Protein AF-A0A820F0Q0-F1 (afdb_monomer)

Solvent-accessible surface area (backbone atoms only — not comparable to full-atom values): 9126 Å² total; per-residue (Å²): 97,64,95,75,72,50,57,65,45,82,45,80,52,76,57,90,35,75,84,48,9,78,73,44,99,46,69,77,77,61,67,73,58,54,50,54,54,40,54,51,31,46,54,33,45,76,71,69,30,38,31,29,42,27,25,61,78,68,43,38,24,33,44,68,50,29,68,72,37,79,81,52,80,70,48,33,76,66,32,36,62,46,60,20,51,20,43,47,52,30,45,51,50,52,51,48,56,49,51,52,52,39,42,77,73,32,59,67,31,44,68,22,49,77,46,75,43,84,51,71,79,86,70,78,49,62,87,28,30,59,62,49,55,92,73,85,80,90,85,70,100,53,54,79,88,40,71,65,36,45,50,49,49,49,52,50,65,69,66,44

Mean predicted aligned error: 7.33 Å

Secondary structure (DSSP, 8-state):
-GGGT--EEEEEE--SBTTTBTS-SSS---HHHHHHHHHHHHHHHHTT-EEEEEE-SPPGGGHHHHTTSPPPTT--GGGHHHH-HHHHHHHHHHHHHHHHHHHHH-HHHHHHEEEEES-SS----TTSTTTT-SS--------TTSHHHHHHHHHHHH--

Nearest PDB structures (foldseek):
  3ab4-assembly3_K  TM=4.523E-01  e=8.807E-02  Corynebacterium glutamicum
  3ab4-assembly1_C  TM=4.583E-01  e=2.418E-01  Corynebacterium glutamicum
  3ab2-assembly2_E  TM=4.783E-01  e=2.576E-01  Corynebacterium glutamicum
  5yei-assembly2_E  TM=6.027E-01  e=7.533E-01  Pseudomonas aeruginosa PAO1
  5vsm-assembly2_B  TM=3.384E-01  e=3.762E-01  Mus musculus

Structure (mmCIF, N/CA/C/O backbone):
data_AF-A0A820F0Q0-F1
#
_entry.id   AF-A0A820F0Q0-F1
#
loop_
_atom_site.group_PDB
_atom_site.id
_atom_site.type_symbol
_atom_site.label_atom_id
_atom_site.label_alt_id
_atom_site.label_comp_id
_atom_site.label_asym_id
_atom_site.label_entity_id
_atom_site.label_seq_id
_atom_site.pdbx_PDB_ins_code
_atom_site.Cartn_x
_atom_site.Cartn_y
_atom_site.Cartn_z
_atom_site.occupancy
_atom_site.B_iso_or_equiv
_atom_site.auth_seq_id
_atom_site.auth_comp_id
_atom_site.auth_asym_id
_atom_site.auth_atom_id
_atom_site.pdbx_PDB_model_num
ATOM 1 N N . MET A 1 1 ? -24.999 -5.822 8.375 1.00 82.00 1 MET A N 1
ATOM 2 C CA . MET A 1 1 ? -23.946 -6.787 7.988 1.00 82.00 1 MET A CA 1
ATOM 3 C C . MET A 1 1 ? -24.161 -8.153 8.619 1.00 82.00 1 MET A C 1
ATOM 5 O O . MET A 1 1 ? -24.407 -9.082 7.868 1.00 82.00 1 MET A O 1
ATOM 9 N N . HIS A 1 2 ? -24.186 -8.275 9.951 1.00 87.62 2 HIS A N 1
ATOM 10 C CA . HIS A 1 2 ? -24.410 -9.570 10.618 1.00 87.62 2 HIS A CA 1
ATOM 11 C C . HIS A 1 2 ? -25.696 -10.300 10.217 1.00 87.62 2 HIS A C 1
ATOM 13 O O . HIS A 1 2 ? -25.655 -11.507 10.022 1.00 87.62 2 HIS A O 1
ATOM 19 N N . ASN A 1 3 ? -26.806 -9.582 10.010 1.00 91.94 3 ASN A N 1
ATOM 20 C CA . ASN A 1 3 ? -28.072 -10.191 9.565 1.00 91.94 3 ASN A CA 1
ATOM 21 C C . ASN A 1 3 ? -27.962 -10.928 8.216 1.00 91.94 3 ASN A C 1
ATOM 23 O O . ASN A 1 3 ? -28.828 -11.729 7.894 1.00 91.94 3 ASN A O 1
ATOM 27 N N . TYR A 1 4 ? -26.906 -10.657 7.445 1.00 91.19 4 TYR A N 1
ATOM 28 C CA . TYR A 1 4 ? -26.610 -11.302 6.166 1.00 91.19 4 TYR A CA 1
ATOM 29 C C . TYR A 1 4 ? -25.369 -12.213 6.237 1.00 91.19 4 TYR A C 1
ATOM 31 O O . TYR A 1 4 ? -24.859 -12.631 5.207 1.00 91.19 4 TYR A O 1
ATOM 39 N N . GLY A 1 5 ? -24.850 -12.498 7.437 1.00 92.81 5 GLY A N 1
ATOM 40 C CA . GLY A 1 5 ? -23.710 -13.398 7.647 1.00 92.81 5 GLY A CA 1
ATOM 41 C C . GLY A 1 5 ? -22.321 -12.799 7.390 1.00 92.81 5 GLY A C 1
ATOM 42 O O . GLY A 1 5 ? -21.328 -13.499 7.561 1.00 92.81 5 GLY A O 1
ATOM 43 N N . TYR A 1 6 ? -22.210 -11.518 7.022 1.00 92.75 6 TYR A N 1
ATOM 44 C CA . TYR A 1 6 ? -20.905 -10.880 6.809 1.00 92.75 6 TYR A CA 1
ATOM 45 C C . TYR A 1 6 ? -20.197 -10.565 8.129 1.00 92.75 6 TYR A C 1
ATOM 47 O O . TYR A 1 6 ? -20.800 -9.949 9.009 1.00 92.75 6 TYR A O 1
ATOM 55 N N . ASN A 1 7 ? -18.911 -10.906 8.228 1.00 93.00 7 ASN A N 1
ATOM 56 C CA . ASN A 1 7 ? -18.090 -10.787 9.442 1.00 93.00 7 ASN A CA 1
ATOM 57 C C . ASN A 1 7 ? -16.796 -9.963 9.265 1.00 93.00 7 ASN A C 1
ATOM 59 O O . ASN A 1 7 ? -16.086 -9.732 10.244 1.00 93.00 7 ASN A O 1
ATOM 63 N N . TYR A 1 8 ? -16.500 -9.482 8.053 1.00 95.56 8 TYR A N 1
ATOM 64 C CA . TYR A 1 8 ? -15.382 -8.573 7.806 1.00 95.56 8 TYR A CA 1
ATOM 65 C C . TYR A 1 8 ? -15.687 -7.552 6.702 1.00 95.56 8 TYR A C 1
ATOM 67 O O . TYR A 1 8 ? -16.622 -7.726 5.919 1.00 95.56 8 TYR A O 1
ATOM 75 N N . ILE A 1 9 ? -14.887 -6.485 6.644 1.00 96.94 9 ILE A N 1
ATOM 76 C CA . ILE A 1 9 ? -14.913 -5.454 5.597 1.00 96.94 9 ILE A CA 1
ATOM 77 C C . ILE A 1 9 ? -13.520 -5.327 4.978 1.00 96.94 9 ILE A C 1
ATOM 79 O O . ILE A 1 9 ? -12.531 -5.282 5.707 1.00 96.94 9 ILE A O 1
ATOM 83 N N . ARG A 1 10 ? -13.439 -5.208 3.648 1.00 96.81 10 ARG A N 1
ATOM 84 C CA . ARG A 1 10 ? -12.234 -4.754 2.936 1.00 96.81 10 ARG A CA 1
ATOM 85 C C . ARG A 1 10 ? -12.309 -3.234 2.762 1.00 96.81 10 ARG A C 1
ATOM 87 O O . ARG A 1 10 ? -13.162 -2.742 2.028 1.00 96.81 10 ARG A O 1
ATOM 94 N N . LEU A 1 11 ? -11.469 -2.500 3.487 1.00 96.81 11 LEU A N 1
ATOM 95 C CA . LEU A 1 11 ? -11.411 -1.039 3.486 1.00 96.81 11 LEU A CA 1
ATOM 96 C C . LEU A 1 11 ? -10.346 -0.556 2.500 1.00 96.81 11 LEU A C 1
ATOM 98 O O . LEU A 1 11 ? -9.161 -0.813 2.697 1.00 96.81 11 LEU A O 1
ATOM 102 N N . PHE A 1 12 ? -10.777 0.177 1.478 1.00 95.00 12 PHE A N 1
ATOM 103 C CA . PHE A 1 12 ? -9.899 0.777 0.480 1.00 95.00 12 PHE A CA 1
ATOM 104 C C . PHE A 1 12 ? -9.295 2.076 1.009 1.00 95.00 12 PHE A C 1
ATOM 106 O O . PHE A 1 12 ? -10.009 3.000 1.403 1.00 95.00 12 PHE A O 1
ATOM 113 N N . LEU A 1 13 ? -7.969 2.122 1.026 1.00 94.44 13 LEU A N 1
ATOM 114 C CA . LEU A 1 13 ? -7.164 3.261 1.426 1.00 94.44 13 LEU A CA 1
ATOM 115 C C . LEU A 1 13 ? -6.664 3.966 0.169 1.00 94.44 13 LEU A C 1
ATOM 117 O O . LEU A 1 13 ? -5.703 3.518 -0.457 1.00 94.44 13 LEU A O 1
ATOM 121 N N . ASP A 1 14 ? -7.292 5.087 -0.159 1.00 86.62 14 ASP A N 1
ATOM 122 C CA . ASP A 1 14 ? -6.870 5.944 -1.259 1.00 86.62 14 ASP A CA 1
ATOM 123 C C . ASP A 1 14 ? -6.495 7.332 -0.742 1.00 86.62 14 ASP A C 1
ATOM 125 O O . ASP A 1 14 ? -7.122 7.905 0.156 1.00 86.62 14 ASP A O 1
ATOM 129 N N . CYS A 1 15 ? -5.439 7.890 -1.326 1.00 83.94 15 CYS A N 1
ATOM 130 C CA . CYS A 1 15 ? -5.089 9.285 -1.106 1.00 83.94 15 CYS A CA 1
ATOM 131 C C . CYS A 1 15 ? -6.017 10.207 -1.927 1.00 83.94 15 CYS A C 1
ATOM 133 O O . CYS A 1 15 ? -6.603 9.767 -2.916 1.00 83.94 15 CYS A O 1
ATOM 135 N N . PRO A 1 16 ? -6.156 11.494 -1.552 1.00 77.94 16 PRO A N 1
ATOM 136 C CA . PRO A 1 16 ? -7.093 12.412 -2.203 1.00 77.94 16 PRO A CA 1
ATOM 137 C C . PRO A 1 16 ? -6.914 12.541 -3.720 1.00 77.94 16 PRO A C 1
ATOM 139 O O . PRO A 1 16 ? -7.899 12.718 -4.431 1.00 77.94 16 PRO A O 1
ATOM 142 N N . THR A 1 17 ? -5.673 12.480 -4.219 1.00 80.19 17 THR A N 1
ATOM 143 C CA . THR A 1 17 ? -5.394 12.464 -5.660 1.00 80.19 17 THR A CA 1
ATOM 144 C C . THR A 1 17 ? -4.150 11.635 -5.976 1.00 80.19 17 THR A C 1
ATOM 146 O O . THR A 1 17 ? -3.191 11.624 -5.201 1.00 80.19 17 THR A O 1
ATOM 149 N N . LEU A 1 18 ? -4.123 11.019 -7.162 1.00 74.56 18 LEU A N 1
ATOM 150 C CA . LEU A 1 18 ? -2.956 10.284 -7.664 1.00 74.56 18 LEU A CA 1
ATOM 151 C C . LEU A 1 18 ? -1.715 11.179 -7.813 1.00 74.56 18 LEU A C 1
ATOM 153 O O . LEU A 1 18 ? -0.605 10.736 -7.544 1.00 74.56 18 LEU A O 1
ATOM 157 N N . CYS A 1 19 ? -1.893 12.436 -8.231 1.00 75.44 19 CYS A N 1
ATOM 158 C CA . CYS A 1 19 ? -0.783 13.322 -8.593 1.00 75.44 19 CYS A CA 1
ATOM 159 C C . CYS A 1 19 ? -0.198 14.089 -7.403 1.00 75.44 19 CYS A C 1
ATOM 161 O O . CYS A 1 19 ? 0.992 14.381 -7.391 1.00 75.44 19 CYS A O 1
ATOM 163 N N . SER A 1 20 ? -1.021 14.443 -6.414 1.00 79.31 20 SER A N 1
ATOM 164 C CA . SER A 1 20 ? -0.573 15.194 -5.237 1.00 79.31 20 SER A CA 1
ATOM 165 C C . SER A 1 20 ? -0.390 14.320 -4.002 1.00 79.31 20 SER A C 1
ATOM 167 O O . SER A 1 20 ? 0.136 14.808 -3.003 1.00 79.31 20 SER A O 1
ATOM 169 N N . GLY A 1 21 ? -0.851 13.064 -4.019 1.00 87.50 21 GLY A N 1
ATOM 170 C CA . GLY A 1 21 ? -0.889 12.226 -2.825 1.00 87.50 21 GLY A CA 1
ATOM 171 C C . GLY A 1 21 ? -1.622 12.948 -1.693 1.00 87.50 21 GLY A C 1
ATOM 172 O O . GLY A 1 21 ? -2.714 13.486 -1.882 1.00 87.50 21 GLY A O 1
ATOM 173 N N . PHE A 1 22 ? -0.975 13.042 -0.532 1.00 93.25 22 PHE A N 1
ATOM 174 C CA . PHE A 1 22 ? -1.469 13.808 0.617 1.00 93.25 22 PHE A CA 1
ATOM 175 C C . PHE A 1 22 ? -1.108 15.306 0.621 1.00 93.25 22 PHE A C 1
ATOM 177 O O . PHE A 1 22 ? -1.332 15.978 1.629 1.00 93.25 22 PHE A O 1
ATOM 184 N N . SER A 1 23 ? -0.567 15.834 -0.482 1.00 90.62 23 SER A N 1
ATOM 185 C CA . SER A 1 23 ? -0.033 17.201 -0.592 1.00 90.62 23 SER A CA 1
ATOM 186 C C . SER A 1 23 ? 1.096 17.483 0.409 1.00 90.62 23 SER A C 1
ATOM 188 O O . SER A 1 23 ? 1.211 18.585 0.940 1.00 90.62 23 SER A O 1
ATOM 190 N N . LEU A 1 24 ? 1.919 16.467 0.675 1.00 92.31 24 LEU A N 1
ATOM 191 C CA . LEU A 1 24 ? 3.121 16.554 1.501 1.00 92.31 24 LEU A CA 1
ATOM 192 C C . LEU A 1 24 ? 4.361 16.554 0.601 1.00 92.31 24 LEU A C 1
ATOM 194 O O . LEU A 1 24 ? 4.368 15.900 -0.440 1.00 92.31 24 LEU A O 1
ATOM 198 N N . SER A 1 25 ? 5.412 17.267 1.004 1.00 92.25 25 SER A N 1
ATOM 199 C CA . SER A 1 25 ? 6.697 17.293 0.287 1.00 92.25 25 SER A CA 1
ATOM 200 C C . SER A 1 25 ? 7.586 16.078 0.578 1.00 92.25 25 SER A C 1
ATOM 202 O O . SER A 1 25 ? 8.601 15.890 -0.089 1.00 92.25 25 SER A O 1
ATOM 204 N N . SER A 1 26 ? 7.220 15.260 1.564 1.00 94.38 26 SER A N 1
ATOM 205 C CA . SER A 1 26 ? 7.948 14.068 1.994 1.00 94.38 26 SER A CA 1
ATOM 206 C C . SER A 1 26 ? 6.982 12.917 2.319 1.00 94.38 26 SER A C 1
ATOM 208 O O . SER A 1 26 ? 5.775 13.157 2.481 1.00 94.38 26 SER A O 1
ATOM 210 N N . PRO A 1 27 ? 7.488 11.674 2.452 1.00 96.56 27 PRO A N 1
ATOM 211 C CA . PRO A 1 27 ? 6.706 10.549 2.953 1.00 96.56 27 PRO A CA 1
ATOM 212 C C . PRO A 1 27 ? 6.012 10.884 4.278 1.00 96.56 27 PRO A C 1
ATOM 214 O O . PRO A 1 27 ? 6.528 11.662 5.085 1.00 96.56 27 PRO A O 1
ATOM 217 N N . GLY A 1 28 ? 4.815 10.332 4.459 1.00 95.38 28 GLY A N 1
ATOM 218 C CA . GLY A 1 28 ? 3.981 10.550 5.632 1.00 95.38 28 GLY A CA 1
ATOM 219 C C . GLY A 1 28 ? 2.491 10.625 5.304 1.00 95.38 28 GLY A C 1
ATOM 220 O O . GLY A 1 28 ? 2.073 10.735 4.145 1.00 95.38 28 GLY A O 1
ATOM 221 N N . ILE A 1 29 ? 1.680 10.593 6.363 1.00 95.94 29 ILE A N 1
ATOM 222 C CA . ILE A 1 29 ? 0.216 10.601 6.286 1.00 95.94 29 ILE A CA 1
ATOM 223 C C . ILE A 1 29 ? -0.326 11.695 7.211 1.00 95.94 29 ILE A C 1
ATOM 225 O O . ILE A 1 29 ? 0.029 11.717 8.392 1.00 95.94 29 ILE A O 1
ATOM 229 N N . PRO A 1 30 ? -1.201 12.596 6.727 1.00 95.69 30 PRO A N 1
ATOM 230 C CA . PRO A 1 30 ? -1.829 13.604 7.567 1.00 95.69 30 PRO A CA 1
ATOM 231 C C . PRO A 1 30 ? -2.684 12.962 8.659 1.00 95.69 30 PRO A C 1
ATOM 233 O O . PRO A 1 30 ? -3.587 12.183 8.362 1.00 95.69 30 PRO A O 1
ATOM 236 N N . MET A 1 31 ? -2.518 13.398 9.908 1.00 96.25 31 MET A N 1
ATOM 237 C CA . MET A 1 31 ? -3.288 12.882 11.049 1.00 96.25 31 MET A CA 1
ATOM 238 C C . MET A 1 31 ? -4.816 12.955 10.848 1.00 96.25 31 MET A C 1
ATOM 240 O O . MET A 1 31 ? -5.553 12.120 11.362 1.00 96.25 31 MET A O 1
ATOM 244 N N . ARG A 1 32 ? -5.324 13.923 10.068 1.00 95.88 32 ARG A N 1
ATOM 245 C CA . ARG A 1 32 ? -6.756 13.990 9.707 1.00 95.88 32 ARG A CA 1
ATOM 246 C C . ARG A 1 32 ? -7.238 12.749 8.945 1.00 95.88 32 ARG A C 1
ATOM 248 O O . ARG A 1 32 ? -8.353 12.300 9.170 1.00 95.88 32 ARG A O 1
ATOM 255 N N . TYR A 1 33 ? -6.399 12.194 8.072 1.00 96.06 33 TYR A N 1
ATOM 256 C CA . TYR A 1 33 ? -6.706 10.977 7.327 1.00 96.06 33 TYR A CA 1
ATOM 257 C C . TYR A 1 33 ? -6.686 9.773 8.270 1.00 96.06 33 TYR A C 1
ATOM 259 O O . TYR A 1 33 ? -7.662 9.030 8.330 1.00 96.06 33 TYR A O 1
ATOM 267 N N . THR A 1 34 ? -5.639 9.652 9.094 1.00 97.69 34 THR A N 1
ATOM 268 C CA . THR A 1 34 ? -5.527 8.605 10.121 1.00 97.69 34 THR A CA 1
ATOM 269 C C . THR A 1 34 ? -6.745 8.598 11.049 1.00 97.69 34 THR A C 1
ATOM 271 O O . THR A 1 34 ? -7.325 7.546 11.294 1.00 97.69 34 THR A O 1
ATOM 274 N N . LYS A 1 35 ? -7.203 9.769 11.512 1.00 98.00 35 LYS A N 1
ATOM 275 C CA . LYS A 1 35 ? -8.403 9.895 12.357 1.00 98.00 35 LYS A CA 1
ATOM 276 C C . LYS A 1 35 ? -9.673 9.383 11.676 1.00 98.00 35 LYS A C 1
ATOM 278 O O . LYS A 1 35 ? -10.476 8.741 12.344 1.00 98.00 35 LYS A O 1
ATOM 283 N N . ASN A 1 36 ? -9.839 9.609 10.373 1.00 97.75 36 ASN A N 1
ATOM 284 C CA . ASN A 1 36 ? -10.983 9.076 9.628 1.00 97.75 36 ASN A CA 1
ATOM 285 C C . ASN A 1 36 ? -10.936 7.544 9.539 1.00 97.75 36 ASN A C 1
ATOM 287 O O . ASN A 1 36 ? -11.956 6.884 9.731 1.00 97.75 36 ASN A O 1
ATOM 291 N N . VAL A 1 37 ? -9.750 6.971 9.304 1.00 98.00 37 VAL A N 1
ATOM 292 C CA . VAL A 1 37 ? -9.559 5.512 9.312 1.00 98.00 37 VAL A CA 1
ATOM 293 C C . VAL A 1 37 ? -9.842 4.941 10.706 1.00 98.00 37 VAL A C 1
ATOM 295 O O . VAL A 1 37 ? -10.558 3.952 10.832 1.00 98.00 37 VAL A O 1
ATOM 298 N N . ILE A 1 38 ? -9.353 5.589 11.766 1.00 98.62 38 ILE A N 1
ATOM 299 C CA . ILE A 1 38 ? -9.611 5.189 13.157 1.00 98.62 38 ILE A CA 1
ATOM 300 C C . ILE A 1 38 ? -11.105 5.236 13.487 1.00 98.62 38 ILE A C 1
ATOM 302 O O . ILE A 1 38 ? -11.604 4.284 14.081 1.00 98.62 38 ILE A O 1
ATOM 306 N N . ASP A 1 39 ? -11.826 6.295 13.105 1.00 98.56 39 ASP A N 1
ATOM 307 C CA . ASP A 1 39 ? -13.276 6.393 13.331 1.00 98.56 39 ASP A CA 1
ATOM 308 C C . ASP A 1 39 ? -14.008 5.197 12.706 1.00 98.56 39 ASP A C 1
ATOM 310 O O . ASP A 1 39 ? -14.819 4.541 13.363 1.00 98.56 39 ASP A O 1
ATOM 314 N N . PHE A 1 40 ? -13.648 4.838 11.470 1.00 98.25 40 PHE A N 1
ATOM 315 C CA . PHE A 1 40 ? -14.197 3.661 10.805 1.00 98.25 40 PHE A CA 1
ATOM 316 C C . PHE A 1 40 ? -13.870 2.360 11.553 1.00 98.25 40 PHE A C 1
ATOM 318 O O . PHE A 1 40 ? -14.766 1.554 11.814 1.00 98.25 40 PHE A O 1
ATOM 325 N N . LEU A 1 41 ? -12.605 2.158 11.932 1.00 98.56 41 LEU A N 1
ATOM 326 C CA . LEU A 1 41 ? -12.159 0.966 12.658 1.00 98.56 41 LEU A CA 1
ATOM 327 C C . LEU A 1 41 ? -12.876 0.826 14.007 1.00 98.56 41 LEU A C 1
ATOM 329 O O . LEU A 1 41 ? -13.313 -0.264 14.360 1.00 98.56 41 LEU A O 1
ATOM 333 N N . LEU A 1 42 ? -13.069 1.918 14.748 1.00 98.44 42 LEU A N 1
ATOM 334 C CA . LEU A 1 42 ? -13.787 1.900 16.025 1.00 98.44 42 LEU A CA 1
ATOM 335 C C . LEU A 1 42 ? -15.276 1.564 15.855 1.00 98.44 42 LEU A C 1
ATOM 337 O O . LEU A 1 42 ? -15.836 0.808 16.659 1.00 98.44 42 LEU A O 1
ATOM 341 N N . ARG A 1 43 ? -15.917 2.059 14.788 1.00 97.75 43 ARG A N 1
ATOM 342 C CA . ARG A 1 43 ? -17.283 1.647 14.430 1.00 97.75 43 ARG A CA 1
ATOM 343 C C . ARG A 1 43 ? -17.332 0.156 14.119 1.00 97.75 43 ARG A C 1
ATOM 345 O O . ARG A 1 43 ? -18.166 -0.540 14.690 1.00 97.75 43 ARG A O 1
ATOM 352 N N . ALA A 1 44 ? -16.426 -0.353 13.284 1.00 97.19 44 ALA A N 1
ATOM 353 C CA . ALA A 1 44 ? -16.348 -1.781 12.969 1.00 97.19 44 ALA A CA 1
ATOM 354 C C . ALA A 1 44 ? -16.153 -2.632 14.238 1.00 97.19 44 ALA A C 1
ATOM 356 O O . ALA A 1 44 ? -16.869 -3.613 14.441 1.00 97.19 44 ALA A O 1
ATOM 357 N N . SER A 1 45 ? -15.282 -2.182 15.145 1.00 96.81 45 SER A N 1
ATOM 358 C CA . SER A 1 45 ? -15.016 -2.815 16.439 1.00 96.81 45 SER A CA 1
ATOM 359 C C . SER A 1 45 ? -16.268 -2.928 17.316 1.00 96.81 45 SER A C 1
ATOM 361 O O . SER A 1 45 ? -16.551 -3.993 17.864 1.00 96.81 45 SER A O 1
ATOM 363 N N . THR A 1 46 ? -17.082 -1.867 17.379 1.00 96.62 46 THR A N 1
ATOM 364 C CA . THR A 1 46 ? -18.354 -1.846 18.131 1.00 96.62 46 THR A CA 1
ATOM 365 C C . THR A 1 46 ? -19.323 -2.916 17.628 1.00 96.62 46 THR A C 1
ATOM 367 O O . THR A 1 46 ? -20.036 -3.542 18.413 1.00 96.62 46 THR A O 1
ATOM 370 N N . TYR A 1 47 ? -19.309 -3.177 16.321 1.00 95.75 47 TYR A N 1
ATOM 371 C CA . TYR A 1 47 ? -20.100 -4.232 15.701 1.00 95.75 47 TYR A CA 1
ATOM 372 C C . TYR A 1 47 ? -19.371 -5.574 15.620 1.00 95.75 47 TYR A C 1
ATOM 374 O O . TYR A 1 47 ? -19.941 -6.492 15.057 1.00 95.75 47 TYR A O 1
ATOM 382 N N . ARG A 1 48 ? -18.166 -5.738 16.185 1.00 94.75 48 ARG A N 1
ATOM 383 C CA . ARG A 1 48 ? -17.352 -6.970 16.087 1.00 94.75 48 ARG A CA 1
ATOM 384 C C . ARG A 1 48 ? -17.076 -7.413 14.642 1.00 94.75 48 ARG A C 1
ATOM 386 O O . ARG A 1 48 ? -17.006 -8.605 14.359 1.00 94.75 48 ARG A O 1
ATOM 393 N N . ILE A 1 49 ? -16.922 -6.450 13.740 1.00 96.12 49 ILE A N 1
ATOM 394 C CA . ILE A 1 49 ? -16.567 -6.683 12.341 1.00 96.12 49 ILE A CA 1
ATOM 395 C C . ILE A 1 49 ? -15.060 -6.484 12.196 1.00 96.12 49 ILE A C 1
ATOM 397 O O . ILE A 1 49 ? -14.534 -5.433 12.565 1.00 96.12 49 ILE A O 1
ATOM 401 N N . ALA A 1 50 ? -14.370 -7.483 11.651 1.00 95.62 50 ALA A N 1
ATOM 402 C CA . ALA A 1 50 ? -12.944 -7.378 11.364 1.00 95.62 50 ALA A CA 1
ATOM 403 C C . ALA A 1 50 ? -12.704 -6.523 10.110 1.00 95.62 50 ALA A C 1
ATOM 405 O O . ALA A 1 50 ? -13.526 -6.503 9.192 1.00 95.62 50 ALA A O 1
ATOM 406 N N . VAL A 1 51 ? -11.575 -5.822 10.036 1.00 98.31 51 VAL A N 1
ATOM 407 C CA . VAL A 1 51 ? -11.241 -4.995 8.869 1.00 98.31 51 VAL A CA 1
ATOM 408 C C . VAL A 1 51 ? -9.956 -5.487 8.211 1.00 98.31 51 VAL A C 1
ATOM 410 O O . VAL A 1 51 ? -8.926 -5.645 8.860 1.00 98.31 51 VAL A O 1
ATOM 413 N N . MET A 1 52 ? -10.027 -5.738 6.908 1.00 98.31 52 MET A N 1
ATOM 414 C CA . MET A 1 52 ? -8.874 -5.916 6.034 1.00 98.31 52 MET A CA 1
ATOM 415 C C . MET A 1 52 ? -8.590 -4.573 5.375 1.00 98.31 52 MET A C 1
ATOM 417 O O . MET A 1 52 ? -9.487 -3.990 4.770 1.00 98.31 52 MET A O 1
ATOM 421 N N . LEU A 1 53 ? -7.365 -4.077 5.480 1.00 98.06 53 LEU A N 1
ATOM 422 C CA . LEU A 1 53 ? -6.954 -2.877 4.758 1.00 98.06 53 LEU A CA 1
ATOM 423 C C . LEU A 1 53 ? -6.501 -3.262 3.354 1.00 98.06 53 LEU A C 1
ATOM 425 O O . LEU A 1 53 ? -5.783 -4.242 3.203 1.00 98.06 53 LEU A O 1
ATOM 429 N N . THR A 1 54 ? -6.875 -2.486 2.343 1.00 96.25 54 THR A N 1
ATOM 430 C CA . THR A 1 54 ? -6.301 -2.587 0.999 1.00 96.25 54 THR A CA 1
ATOM 431 C C . THR A 1 54 ? -5.931 -1.211 0.475 1.00 96.25 54 THR A C 1
ATOM 433 O O . THR A 1 54 ? -6.487 -0.213 0.925 1.00 96.25 54 THR A O 1
ATOM 436 N N . ALA A 1 55 ? -4.982 -1.135 -0.450 1.00 92.31 55 ALA A N 1
ATOM 437 C CA . ALA A 1 55 ? -4.566 0.115 -1.069 1.00 92.31 55 ALA A CA 1
ATOM 438 C C . ALA A 1 55 ? -4.379 -0.066 -2.576 1.00 92.31 55 ALA A C 1
ATOM 440 O O . ALA A 1 55 ? -4.119 -1.168 -3.052 1.00 92.31 55 ALA A O 1
ATOM 441 N N . SER A 1 56 ? -4.474 1.031 -3.319 1.00 88.44 56 SER A N 1
ATOM 442 C CA . SER A 1 56 ? -4.180 1.054 -4.753 1.00 88.44 56 SER A CA 1
ATOM 443 C C . SER A 1 56 ? -2.744 1.551 -4.976 1.00 88.44 56 SER A C 1
ATOM 445 O O . SER A 1 56 ? -1.781 1.031 -4.411 1.00 88.44 56 SER A O 1
ATOM 447 N N . TRP A 1 57 ? -2.583 2.607 -5.764 1.00 89.00 57 TRP A N 1
ATOM 448 C CA . TRP A 1 57 ? -1.315 3.266 -6.044 1.00 89.00 57 TRP A CA 1
ATOM 449 C C . TRP A 1 57 ? -0.622 3.810 -4.793 1.00 89.00 57 TRP A C 1
ATOM 451 O O . TRP A 1 57 ? -1.249 4.096 -3.772 1.00 89.00 57 TRP A O 1
ATOM 461 N N . ASN A 1 58 ? 0.700 3.959 -4.866 1.00 91.75 58 ASN A N 1
ATOM 462 C CA . ASN A 1 58 ? 1.441 4.684 -3.840 1.00 91.75 58 ASN A CA 1
ATOM 463 C C . ASN A 1 58 ? 1.068 6.176 -3.886 1.00 91.75 58 ASN A C 1
ATOM 465 O O . ASN A 1 58 ? 1.008 6.744 -4.979 1.00 91.75 58 ASN A O 1
ATOM 469 N N . PRO A 1 59 ? 0.821 6.834 -2.737 1.00 94.12 59 PRO A N 1
ATOM 470 C CA . PRO A 1 59 ? 0.615 8.276 -2.725 1.00 94.12 59 PRO A CA 1
ATOM 471 C C . PRO A 1 59 ? 1.857 8.997 -3.264 1.00 94.12 59 PRO A C 1
ATOM 473 O O . PRO A 1 59 ? 2.982 8.640 -2.913 1.00 94.12 59 PRO A O 1
ATOM 476 N N . ALA A 1 60 ? 1.667 10.043 -4.074 1.00 93.81 60 ALA A N 1
ATOM 477 C CA . ALA A 1 60 ? 2.771 10.732 -4.755 1.00 93.81 60 ALA A CA 1
ATOM 478 C C . ALA A 1 60 ? 3.876 11.247 -3.812 1.00 93.81 60 ALA A C 1
ATOM 480 O O . ALA A 1 60 ? 5.041 11.301 -4.194 1.00 93.81 60 ALA A O 1
ATOM 481 N N . ASN A 1 61 ? 3.548 11.578 -2.558 1.00 95.19 61 ASN A N 1
ATOM 482 C CA . ASN A 1 61 ? 4.535 12.029 -1.576 1.00 95.19 61 ASN A CA 1
ATOM 483 C C . ASN A 1 61 ? 5.517 10.927 -1.114 1.00 95.19 61 ASN A C 1
ATOM 485 O O . ASN A 1 61 ? 6.504 11.239 -0.457 1.00 95.19 61 ASN A O 1
ATOM 489 N N . TYR A 1 62 ? 5.296 9.664 -1.497 1.00 96.12 62 TYR A N 1
ATOM 490 C CA . TYR A 1 62 ? 6.232 8.548 -1.302 1.00 96.12 62 TYR A CA 1
ATOM 491 C C . TYR A 1 62 ? 7.152 8.313 -2.515 1.00 96.12 62 TYR A C 1
ATOM 493 O O . TYR A 1 62 ? 8.019 7.441 -2.470 1.00 96.12 62 TYR A O 1
ATOM 501 N N . GLN A 1 63 ? 7.018 9.095 -3.595 1.00 95.00 63 GLN A N 1
ATOM 502 C CA . GLN A 1 63 ? 7.805 8.923 -4.822 1.00 95.00 63 GLN A CA 1
ATOM 503 C C . GLN A 1 63 ? 9.317 9.072 -4.592 1.00 95.00 63 GLN A C 1
ATOM 505 O O . GLN A 1 63 ? 10.105 8.463 -5.309 1.00 95.00 63 GLN A O 1
ATOM 510 N N . SER A 1 64 ? 9.745 9.839 -3.584 1.00 96.69 64 SER A N 1
ATOM 511 C CA . SER A 1 64 ? 11.166 9.952 -3.230 1.00 96.69 64 SER A CA 1
ATOM 512 C C . SER A 1 64 ? 11.780 8.616 -2.802 1.00 96.69 64 SER A C 1
ATOM 514 O O . SER A 1 64 ? 12.944 8.376 -3.109 1.00 96.69 64 SER A O 1
ATOM 516 N N . ILE A 1 65 ? 11.002 7.734 -2.161 1.00 98.06 65 ILE A N 1
ATOM 517 C CA . ILE A 1 65 ? 11.429 6.372 -1.816 1.00 98.06 65 ILE A CA 1
ATOM 518 C C . ILE A 1 65 ? 11.525 5.530 -3.079 1.00 98.06 65 ILE A C 1
ATOM 520 O O . ILE A 1 65 ? 12.509 4.834 -3.265 1.00 98.06 65 ILE A O 1
ATOM 524 N N . VAL A 1 66 ? 10.553 5.621 -3.990 1.00 96.88 66 VAL A N 1
ATOM 525 C CA . VAL A 1 66 ? 10.636 4.899 -5.270 1.00 96.88 66 VAL A CA 1
ATOM 526 C C . VAL A 1 66 ? 11.908 5.308 -6.018 1.00 96.88 66 VAL A C 1
ATOM 528 O O . VAL A 1 66 ? 12.698 4.458 -6.411 1.00 96.88 66 VAL A O 1
ATOM 531 N N . ASN A 1 67 ? 12.160 6.613 -6.119 1.00 96.69 67 ASN A N 1
ATOM 532 C CA . ASN A 1 67 ? 13.305 7.174 -6.833 1.00 96.69 67 ASN A CA 1
ATOM 533 C C . ASN A 1 67 ? 14.663 6.887 -6.167 1.00 96.69 67 ASN A C 1
ATOM 535 O O . ASN A 1 67 ? 15.691 7.108 -6.804 1.00 96.69 67 ASN A O 1
ATOM 539 N N . SER A 1 68 ? 14.700 6.430 -4.908 1.00 97.94 68 SER A N 1
ATOM 540 C CA . SER A 1 68 ? 15.956 6.055 -4.245 1.00 97.94 68 SER A CA 1
ATOM 541 C C . SER A 1 68 ? 16.446 4.656 -4.626 1.00 97.94 68 SER A C 1
ATOM 543 O O . SER A 1 68 ? 17.547 4.276 -4.232 1.00 97.94 68 SER A O 1
ATOM 545 N N . TYR A 1 69 ? 15.644 3.880 -5.360 1.00 97.19 69 TYR A N 1
ATOM 546 C CA . TYR A 1 69 ? 16.017 2.559 -5.859 1.00 97.19 69 TYR A CA 1
ATOM 547 C C . TYR A 1 69 ? 16.382 2.631 -7.349 1.00 97.19 69 TYR A C 1
ATOM 549 O O . TYR A 1 69 ? 15.846 3.471 -8.075 1.00 97.19 69 TYR A O 1
ATOM 557 N N . PRO A 1 70 ? 17.277 1.751 -7.834 1.00 95.31 70 PRO A N 1
ATOM 558 C CA . PRO A 1 70 ? 17.594 1.673 -9.253 1.00 95.31 70 PRO A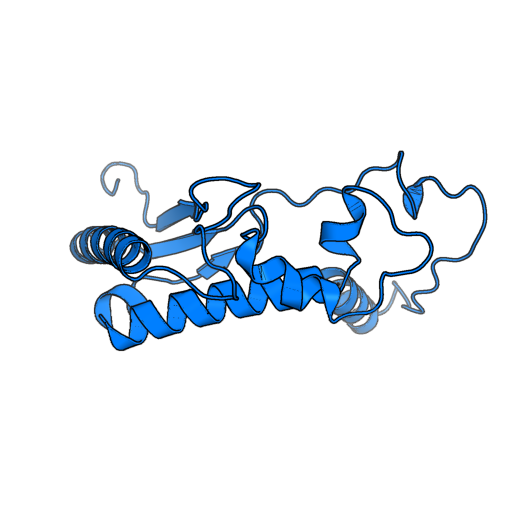 CA 1
ATOM 559 C C . PRO A 1 70 ? 16.355 1.354 -10.090 1.00 95.31 70 PRO A C 1
ATOM 561 O O . PRO A 1 70 ? 15.590 0.448 -9.759 1.00 95.31 70 PRO A O 1
ATOM 564 N N . ILE A 1 71 ? 16.206 2.052 -11.215 1.00 93.50 71 ILE A N 1
ATOM 565 C CA . ILE A 1 71 ? 15.177 1.733 -12.205 1.00 93.50 71 ILE A CA 1
ATOM 566 C C . ILE A 1 71 ? 15.527 0.366 -12.822 1.00 93.50 71 ILE A C 1
ATOM 568 O O . ILE A 1 71 ? 16.618 0.232 -13.386 1.00 93.50 71 ILE A O 1
ATOM 572 N N . PRO A 1 72 ? 14.647 -0.650 -12.736 1.00 87.56 72 PRO A N 1
ATOM 573 C CA . PRO A 1 72 ? 14.888 -1.949 -13.353 1.00 87.56 72 PRO A CA 1
ATOM 574 C C . PRO A 1 72 ? 15.062 -1.815 -14.870 1.00 87.56 72 PRO A C 1
ATOM 576 O O . PRO A 1 72 ? 14.264 -1.174 -15.557 1.00 87.56 72 PRO A O 1
ATOM 579 N N . ALA A 1 73 ? 16.112 -2.440 -15.402 1.00 87.81 73 ALA A N 1
ATOM 580 C CA . ALA A 1 73 ? 16.344 -2.481 -16.839 1.00 87.81 73 ALA A CA 1
ATOM 581 C C . ALA A 1 73 ? 15.245 -3.295 -17.536 1.00 87.81 73 ALA A C 1
ATOM 583 O O . ALA A 1 73 ? 14.835 -4.346 -17.046 1.00 87.81 73 ALA A O 1
ATOM 584 N N . ASN A 1 74 ? 14.815 -2.837 -18.712 1.00 86.31 74 ASN A N 1
ATOM 585 C CA . ASN A 1 74 ? 13.828 -3.519 -19.555 1.00 86.31 74 ASN A CA 1
ATOM 586 C C . ASN A 1 74 ? 12.477 -3.795 -18.866 1.00 86.31 74 ASN A C 1
ATOM 588 O O . ASN A 1 74 ? 11.807 -4.787 -19.151 1.00 86.31 74 ASN A O 1
ATOM 592 N N . VAL A 1 75 ? 12.06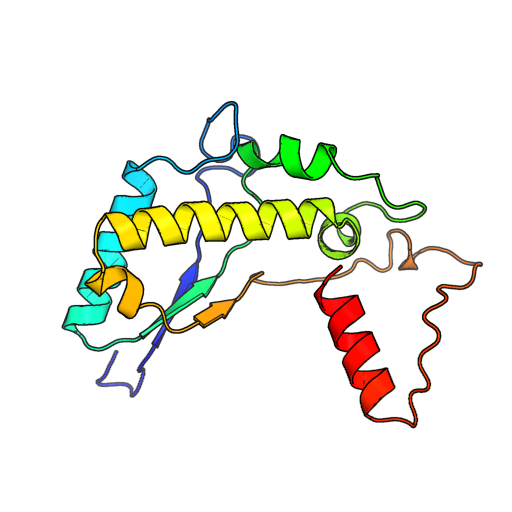5 -2.916 -17.958 1.00 88.25 75 VAL A N 1
ATOM 593 C CA . VAL A 1 75 ? 10.713 -2.876 -17.400 1.00 88.25 75 VAL A CA 1
ATOM 594 C C . VAL A 1 75 ? 10.156 -1.488 -17.688 1.00 88.25 75 VAL A C 1
ATOM 596 O O . VAL A 1 75 ? 10.871 -0.494 -17.589 1.00 88.25 75 VAL A O 1
ATOM 599 N N . THR A 1 76 ? 8.891 -1.403 -18.099 1.00 92.00 76 THR A N 1
ATOM 600 C CA . THR A 1 76 ? 8.266 -0.122 -18.467 1.00 92.00 76 THR A CA 1
ATOM 601 C C . THR A 1 76 ? 6.789 -0.072 -18.082 1.00 92.00 76 THR A C 1
ATOM 603 O O . THR A 1 76 ? 6.146 -1.103 -17.895 1.00 92.00 76 THR A O 1
ATOM 606 N N . GLY A 1 77 ? 6.242 1.142 -17.985 1.00 91.19 77 GLY A N 1
ATOM 607 C CA . GLY A 1 77 ? 4.808 1.379 -17.803 1.00 91.19 77 GLY A CA 1
ATOM 608 C C . GLY A 1 77 ? 4.222 0.746 -16.536 1.00 91.19 77 GLY A C 1
ATOM 609 O O . GLY A 1 77 ? 4.810 0.859 -15.466 1.00 91.19 77 GLY A O 1
ATOM 610 N N . ILE A 1 78 ? 3.059 0.098 -16.647 1.00 89.44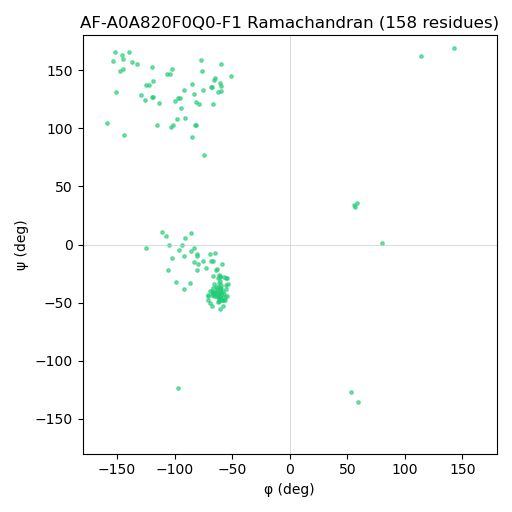 78 ILE A N 1
ATOM 611 C CA . ILE A 1 78 ? 2.335 -0.520 -15.523 1.00 89.44 78 ILE A CA 1
ATOM 612 C C . ILE A 1 78 ? 3.150 -1.637 -14.863 1.00 89.44 78 ILE A C 1
ATOM 614 O O . ILE A 1 78 ? 3.062 -1.835 -13.655 1.00 89.44 78 ILE A O 1
ATOM 618 N N . ASN A 1 79 ? 4.015 -2.309 -15.630 1.00 88.81 79 ASN A N 1
ATOM 619 C CA . ASN A 1 79 ? 4.871 -3.370 -15.108 1.00 88.81 79 ASN A CA 1
ATOM 620 C C . ASN A 1 79 ? 5.874 -2.828 -14.075 1.00 88.81 79 ASN A C 1
ATOM 622 O O . ASN A 1 79 ? 6.321 -3.575 -13.210 1.00 88.81 79 ASN A O 1
ATOM 626 N N . MET A 1 80 ? 6.179 -1.523 -14.096 1.00 91.12 80 MET A N 1
ATOM 627 C CA . MET A 1 80 ? 7.021 -0.885 -13.079 1.00 91.12 80 MET A CA 1
ATOM 628 C C . MET A 1 80 ? 6.422 -0.964 -11.677 1.00 91.12 80 MET A C 1
ATOM 630 O O . MET A 1 80 ? 7.175 -0.925 -10.719 1.00 91.12 80 MET A O 1
ATOM 634 N N . ILE A 1 81 ? 5.099 -1.066 -11.528 1.00 89.25 81 ILE A N 1
ATOM 635 C CA . ILE A 1 81 ? 4.460 -1.175 -10.205 1.00 89.25 81 ILE A CA 1
ATOM 636 C C . ILE A 1 81 ? 4.911 -2.444 -9.488 1.00 89.25 81 ILE A C 1
ATOM 638 O O . ILE A 1 81 ? 5.066 -2.426 -8.273 1.00 89.25 81 ILE A O 1
ATOM 642 N N . ILE A 1 82 ? 5.094 -3.514 -10.263 1.00 86.69 82 ILE A N 1
ATOM 643 C CA . ILE A 1 82 ? 5.350 -4.870 -9.780 1.00 86.69 82 ILE A CA 1
ATOM 644 C C . ILE A 1 82 ? 6.834 -5.193 -9.826 1.00 86.69 82 ILE A C 1
ATOM 646 O O . ILE A 1 82 ? 7.292 -5.970 -9.025 1.00 86.69 82 ILE A O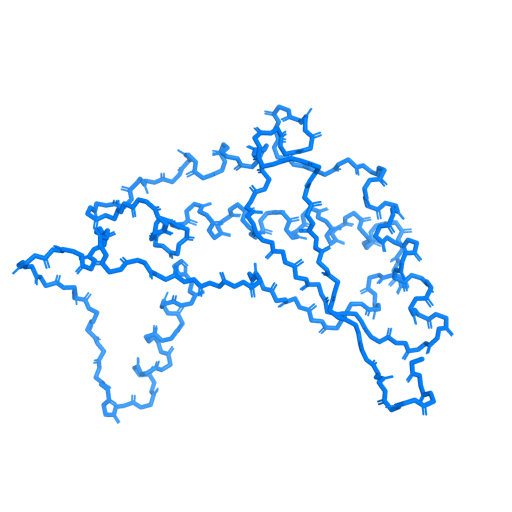 1
ATOM 650 N N . PHE A 1 83 ? 7.606 -4.668 -10.780 1.00 87.25 83 PHE A N 1
ATOM 651 C CA . PHE A 1 83 ? 9.013 -5.076 -10.911 1.00 87.25 83 PHE A CA 1
ATOM 652 C C . PHE A 1 83 ? 10.018 -4.035 -10.408 1.00 87.25 83 PHE A C 1
ATOM 654 O O . PHE A 1 83 ? 11.227 -4.262 -10.478 1.00 87.25 83 PHE A O 1
ATOM 661 N N . HIS A 1 84 ? 9.557 -2.880 -9.924 1.00 92.81 84 HIS A N 1
ATOM 662 C CA . HIS A 1 84 ? 10.425 -1.866 -9.333 1.00 92.81 84 HIS A CA 1
ATOM 663 C C . HIS A 1 84 ? 10.410 -1.999 -7.808 1.00 92.81 84 HIS A C 1
ATOM 665 O O . HIS A 1 84 ? 9.482 -1.530 -7.160 1.00 92.81 84 HIS A O 1
ATOM 671 N N . SER A 1 85 ? 11.499 -2.487 -7.212 1.00 93.31 85 SER A N 1
ATOM 672 C CA . SER A 1 85 ? 11.624 -2.683 -5.752 1.00 93.31 85 SER A CA 1
ATOM 673 C C . SER A 1 85 ? 11.318 -1.433 -4.912 1.00 93.31 85 SER A C 1
ATOM 675 O O . SER A 1 85 ? 10.730 -1.514 -3.836 1.00 93.31 85 SER A O 1
ATOM 677 N N . GLY A 1 86 ? 11.642 -0.243 -5.424 1.00 96.00 86 GLY A N 1
ATOM 678 C CA . GLY A 1 86 ? 11.222 1.030 -4.824 1.00 96.00 86 GLY A CA 1
ATOM 679 C C . GLY A 1 86 ? 9.700 1.216 -4.663 1.00 96.00 86 GLY A C 1
ATOM 680 O O . GLY A 1 86 ? 9.283 1.904 -3.736 1.00 96.00 86 GLY A O 1
ATOM 681 N N . GLN A 1 87 ? 8.859 0.598 -5.502 1.00 94.56 87 GLN A N 1
ATOM 682 C CA . GLN A 1 87 ? 7.396 0.610 -5.350 1.00 94.56 87 GLN A CA 1
ATOM 683 C C . GLN A 1 87 ? 6.950 -0.238 -4.160 1.00 94.56 87 GLN A C 1
ATOM 685 O O . GLN A 1 87 ? 6.130 0.228 -3.363 1.00 94.56 87 GLN A O 1
ATOM 690 N N . ALA A 1 88 ? 7.528 -1.433 -4.003 1.00 92.94 88 ALA A N 1
ATOM 691 C CA . ALA A 1 88 ? 7.313 -2.278 -2.834 1.00 92.94 88 ALA A CA 1
ATOM 692 C C . ALA A 1 88 ? 7.779 -1.567 -1.551 1.00 92.94 88 ALA A C 1
ATOM 694 O O . ALA A 1 88 ? 7.028 -1.487 -0.578 1.00 92.94 88 ALA A O 1
ATOM 695 N N . ALA A 1 89 ? 8.964 -0.946 -1.571 1.00 96.38 89 ALA A N 1
ATOM 696 C CA . ALA A 1 89 ? 9.491 -0.179 -0.441 1.00 96.38 89 ALA A CA 1
ATOM 697 C C . ALA A 1 89 ? 8.598 1.019 -0.070 1.00 96.38 89 ALA A C 1
ATOM 699 O O . ALA A 1 89 ? 8.284 1.225 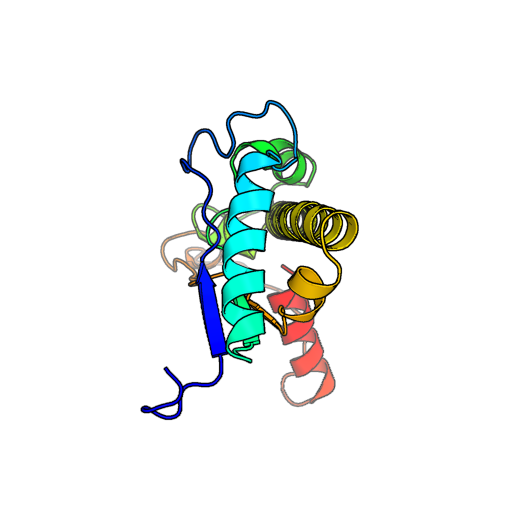1.102 1.00 96.38 89 ALA A O 1
ATOM 700 N N . ALA A 1 90 ? 8.133 1.787 -1.059 1.00 96.25 90 ALA A N 1
ATOM 701 C CA . ALA A 1 90 ? 7.210 2.896 -0.834 1.00 96.25 90 ALA A CA 1
ATOM 702 C C . ALA A 1 90 ? 5.860 2.421 -0.268 1.00 96.25 90 ALA A C 1
ATOM 704 O O . ALA A 1 90 ? 5.310 3.066 0.627 1.00 96.25 90 ALA A O 1
ATOM 705 N N . LYS A 1 91 ? 5.344 1.276 -0.740 1.00 95.00 91 LYS A N 1
ATOM 706 C CA . LYS A 1 91 ? 4.104 0.679 -0.228 1.00 95.00 91 LYS A CA 1
ATOM 707 C C . LYS A 1 91 ? 4.256 0.215 1.218 1.00 95.00 91 LYS A C 1
ATOM 709 O O . LYS A 1 91 ? 3.375 0.478 2.038 1.00 95.00 91 LYS A O 1
ATOM 714 N N . ALA A 1 92 ? 5.375 -0.437 1.530 1.00 95.69 92 ALA A N 1
ATOM 715 C CA . ALA A 1 92 ? 5.706 -0.860 2.883 1.00 95.69 92 ALA A CA 1
ATOM 716 C C . ALA A 1 92 ? 5.786 0.344 3.828 1.00 95.69 92 ALA A C 1
ATOM 718 O O . ALA A 1 92 ? 5.131 0.330 4.869 1.00 95.69 92 ALA A O 1
ATOM 719 N N . GLN A 1 93 ? 6.488 1.414 3.434 1.00 97.69 93 GLN A N 1
ATOM 720 C CA . GLN A 1 93 ? 6.577 2.631 4.244 1.00 97.69 93 GLN A CA 1
ATOM 721 C C . GLN A 1 93 ? 5.202 3.276 4.459 1.00 97.69 93 GLN A C 1
ATOM 723 O O . GLN A 1 93 ? 4.884 3.680 5.572 1.00 97.69 93 GLN A O 1
ATOM 728 N N . PHE A 1 94 ? 4.350 3.338 3.429 1.00 96.75 94 PHE A N 1
ATOM 729 C CA . PHE A 1 94 ? 2.986 3.858 3.572 1.00 96.75 94 PHE A CA 1
ATOM 730 C C . PHE A 1 94 ? 2.176 3.085 4.623 1.00 96.75 94 PHE A C 1
ATOM 732 O O . PHE A 1 94 ? 1.540 3.694 5.486 1.00 96.75 94 PHE A O 1
ATOM 739 N N . PHE A 1 95 ? 2.200 1.750 4.576 1.00 97.50 95 PHE A N 1
ATOM 740 C CA . PHE A 1 95 ? 1.497 0.947 5.574 1.00 97.50 95 PHE A CA 1
ATOM 741 C C . PHE A 1 95 ? 2.122 1.078 6.963 1.00 97.50 95 PHE A C 1
ATOM 743 O O . PHE A 1 95 ? 1.372 1.196 7.927 1.00 97.50 95 PHE A O 1
ATOM 750 N N . GLN A 1 96 ? 3.452 1.113 7.084 1.00 97.75 96 GLN A N 1
ATOM 751 C CA . GLN A 1 96 ? 4.129 1.350 8.364 1.00 97.75 96 GLN A CA 1
ATOM 752 C C . GLN A 1 96 ? 3.693 2.685 8.980 1.00 97.75 96 GLN A C 1
ATOM 754 O O . GLN A 1 96 ? 3.161 2.689 10.088 1.00 97.75 96 GLN A O 1
ATOM 759 N N . ASP A 1 97 ? 3.783 3.786 8.228 1.00 97.88 97 ASP A N 1
ATOM 760 C CA . ASP A 1 97 ? 3.398 5.123 8.696 1.00 97.88 97 ASP A CA 1
ATOM 761 C C . ASP A 1 97 ? 1.932 5.177 9.155 1.00 97.88 97 ASP A C 1
ATOM 763 O O . ASP A 1 97 ? 1.600 5.834 10.146 1.00 97.88 97 ASP A O 1
ATOM 767 N N . LEU A 1 98 ? 1.030 4.499 8.433 1.00 97.81 98 LEU A N 1
ATOM 768 C CA . LEU A 1 98 ? -0.387 4.443 8.789 1.00 97.81 98 LEU A CA 1
ATOM 769 C C . LEU A 1 98 ? -0.610 3.632 10.064 1.00 97.81 98 LEU A C 1
ATOM 771 O O . LEU A 1 98 ? -1.307 4.082 10.974 1.00 97.81 98 LEU A O 1
ATOM 775 N N . LEU A 1 99 ? -0.051 2.425 10.112 1.00 98.31 99 LEU A N 1
ATOM 776 C CA . LEU A 1 99 ? -0.260 1.470 11.193 1.00 98.31 99 LEU A CA 1
ATOM 777 C C . LEU A 1 99 ? 0.344 1.969 12.502 1.00 98.31 99 LEU A C 1
ATOM 779 O O . LEU A 1 99 ? -0.323 1.879 13.530 1.00 98.31 99 LEU A O 1
ATOM 783 N N . GLU A 1 100 ? 1.538 2.559 12.461 1.00 98.56 100 GLU A N 1
ATOM 784 C CA . GLU A 1 100 ? 2.165 3.186 13.624 1.00 98.56 100 GLU A CA 1
ATOM 785 C C . GLU A 1 100 ? 1.312 4.341 14.154 1.00 98.56 100 GLU A C 1
ATOM 787 O O . GLU A 1 100 ? 1.029 4.405 15.351 1.00 98.56 100 GLU A O 1
ATOM 792 N N . G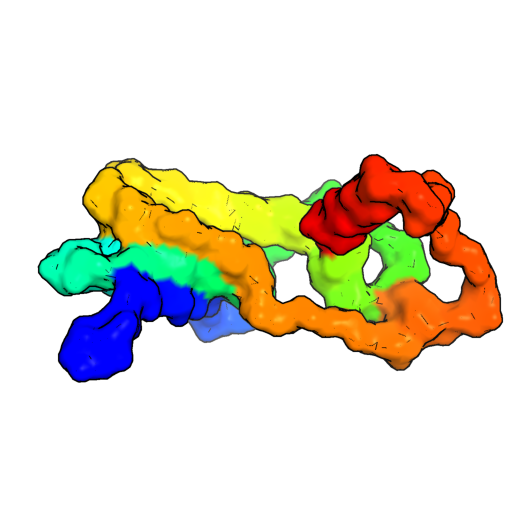LN A 1 101 ? 0.818 5.229 13.281 1.00 98.50 101 GLN A N 1
ATOM 793 C CA . GLN A 1 101 ? -0.067 6.313 13.716 1.00 98.50 101 GLN A CA 1
ATOM 794 C C . GLN A 1 101 ? -1.384 5.792 14.310 1.00 98.50 101 GLN A C 1
ATOM 796 O O . GLN A 1 101 ? -1.847 6.326 15.322 1.00 98.50 101 GLN A O 1
ATOM 801 N N . ILE A 1 102 ? -1.987 4.751 13.721 1.00 98.69 102 ILE A N 1
ATOM 802 C CA . ILE A 1 102 ? -3.194 4.109 14.262 1.00 98.69 102 ILE A CA 1
ATOM 803 C C . ILE A 1 102 ? -2.900 3.502 15.633 1.00 98.69 102 ILE A C 1
ATOM 805 O O . ILE A 1 102 ? -3.638 3.775 16.576 1.00 98.69 102 ILE A O 1
ATOM 809 N N . GLN A 1 103 ? -1.825 2.724 15.767 1.00 98.56 103 GLN A N 1
ATOM 810 C CA . GLN A 1 103 ? -1.438 2.065 17.013 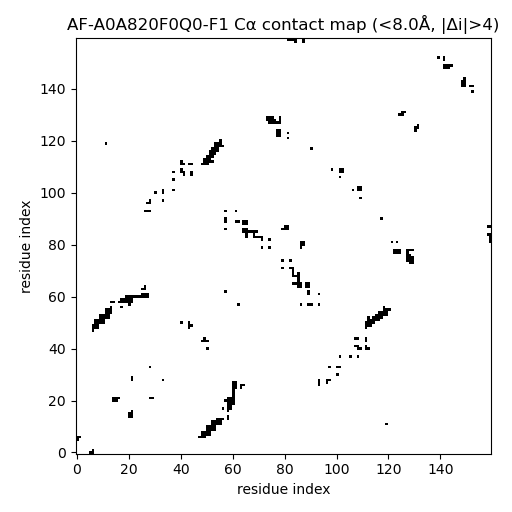1.00 98.56 103 GLN A CA 1
ATOM 811 C C . GLN A 1 103 ? -1.162 3.076 18.129 1.00 98.56 103 GLN A C 1
ATOM 813 O O . GLN A 1 103 ? -1.677 2.914 19.237 1.00 98.56 103 GLN A O 1
ATOM 818 N N . ASN A 1 104 ? -0.418 4.141 17.821 1.00 98.50 104 ASN A N 1
ATOM 819 C CA . ASN A 1 104 ? -0.087 5.209 18.764 1.00 98.50 104 ASN A CA 1
ATOM 820 C C . ASN A 1 104 ? -1.316 6.027 19.191 1.00 98.50 104 ASN A C 1
ATOM 822 O O . ASN A 1 104 ? -1.337 6.578 20.289 1.00 98.50 104 ASN A O 1
ATOM 826 N N . THR A 1 105 ? -2.348 6.103 18.345 1.00 98.50 105 THR A N 1
ATOM 827 C CA . THR A 1 105 ? -3.576 6.857 18.641 1.00 98.50 105 THR A CA 1
ATOM 828 C C . THR A 1 105 ? -4.648 5.994 19.314 1.00 98.50 105 THR A C 1
ATOM 830 O O . THR A 1 105 ? -5.375 6.474 20.181 1.00 98.50 105 THR A O 1
ATOM 833 N N . SER A 1 106 ? -4.796 4.729 18.910 1.00 98.56 106 SER A N 1
ATOM 834 C CA . SER A 1 106 ? -5.816 3.812 19.420 1.00 98.56 106 SER A CA 1
ATOM 835 C C . SER A 1 106 ? -5.443 2.344 19.192 1.00 98.56 106 SER A C 1
ATOM 837 O O . SER A 1 106 ? -5.631 1.780 18.110 1.00 98.56 106 SER A O 1
ATOM 839 N N . LEU A 1 107 ? -5.024 1.673 20.269 1.00 98.06 107 LEU A N 1
ATOM 840 C CA . LEU A 1 107 ? -4.754 0.233 20.256 1.00 98.06 107 LEU A CA 1
ATOM 841 C C . LEU A 1 107 ? -5.995 -0.602 19.885 1.00 98.06 107 LEU A C 1
ATOM 843 O O . LEU A 1 107 ? -5.861 -1.663 19.280 1.00 98.06 107 LEU A O 1
ATOM 847 N N . LEU A 1 108 ? -7.204 -0.138 20.228 1.00 97.88 108 LEU A N 1
ATOM 848 C CA . LEU A 1 108 ? -8.449 -0.824 19.865 1.00 97.88 108 LEU A CA 1
ATOM 849 C C . LEU A 1 108 ? -8.699 -0.777 18.351 1.00 97.88 108 LEU A C 1
ATOM 851 O O . LEU A 1 108 ? -9.052 -1.796 17.756 1.00 97.88 108 LEU A O 1
ATOM 855 N N . ALA A 1 109 ? -8.482 0.384 17.724 1.00 98.38 109 ALA A N 1
ATOM 856 C CA . ALA A 1 109 ? -8.591 0.516 16.275 1.00 98.38 109 ALA A CA 1
ATOM 857 C C . ALA A 1 109 ? -7.558 -0.377 15.574 1.00 98.38 109 ALA A C 1
ATOM 859 O O . ALA A 1 109 ? -7.921 -1.136 14.679 1.00 98.38 109 ALA A O 1
ATOM 860 N N . PHE A 1 110 ? -6.308 -0.366 16.050 1.00 98.44 110 PHE A N 1
ATOM 861 C CA . PHE A 1 110 ? -5.243 -1.222 15.526 1.00 98.44 110 PHE A CA 1
ATOM 862 C C . PHE A 1 110 ? -5.614 -2.712 15.575 1.00 98.44 110 PHE A C 1
ATOM 864 O O . PHE A 1 110 ? -5.535 -3.402 14.567 1.00 98.44 110 PHE A O 1
ATOM 871 N N . LYS A 1 111 ? -6.119 -3.197 16.718 1.00 97.69 111 LYS A N 1
ATOM 872 C CA . LYS A 1 111 ? -6.555 -4.596 16.893 1.00 97.69 111 LYS A CA 1
ATOM 873 C C . LYS A 1 111 ? -7.774 -4.995 16.054 1.00 97.69 111 LYS A C 1
ATOM 875 O O . LYS A 1 111 ? -8.070 -6.181 15.958 1.00 97.69 111 LYS A O 1
ATOM 880 N N . THR A 1 112 ? -8.503 -4.033 15.489 1.00 98.19 112 THR A N 1
ATOM 881 C CA . THR A 1 112 ? -9.646 -4.315 14.604 1.00 98.19 112 THR A CA 1
ATOM 882 C C . THR A 1 112 ? -9.186 -4.681 13.185 1.00 98.19 112 THR A C 1
ATOM 884 O O . THR A 1 112 ? -9.946 -5.274 12.416 1.00 98.19 112 THR A O 1
ATOM 887 N N . ILE A 1 113 ? -7.930 -4.377 12.844 1.00 98.31 113 ILE A N 1
ATOM 888 C CA . ILE A 1 113 ? -7.301 -4.779 11.588 1.00 98.31 113 ILE A CA 1
ATOM 889 C C . ILE A 1 113 ? -6.862 -6.242 11.711 1.00 98.31 113 ILE A C 1
ATOM 891 O O . ILE A 1 113 ? -6.060 -6.570 12.582 1.00 98.31 113 ILE A O 1
ATOM 895 N N . PHE A 1 114 ? -7.368 -7.123 10.844 1.00 96.75 114 PHE A N 1
ATOM 896 C CA . PHE A 1 114 ? -6.979 -8.544 10.843 1.00 96.75 114 PHE A CA 1
ATOM 897 C C . PHE A 1 114 ? -6.052 -8.923 9.686 1.00 96.75 114 PHE A C 1
ATOM 899 O O . PHE A 1 114 ? -5.364 -9.938 9.763 1.00 96.75 114 PHE A O 1
ATOM 906 N N . ALA A 1 115 ? -6.054 -8.136 8.609 1.00 97.12 115 ALA A N 1
ATOM 907 C CA . ALA A 1 115 ? -5.279 -8.415 7.410 1.00 97.12 115 ALA A CA 1
ATOM 908 C C . ALA A 1 115 ? -4.947 -7.131 6.646 1.00 97.12 115 ALA A C 1
ATOM 910 O O . ALA A 1 115 ? -5.643 -6.116 6.754 1.00 97.12 115 ALA A O 1
ATOM 911 N N . ILE A 1 116 ? -3.896 -7.217 5.836 1.00 96.31 116 ILE A N 1
ATOM 912 C CA . ILE A 1 116 ? -3.508 -6.202 4.864 1.00 96.31 116 ILE A CA 1
ATOM 913 C C . ILE A 1 116 ? -3.399 -6.895 3.512 1.00 96.31 116 ILE A C 1
ATOM 915 O O . ILE A 1 116 ? -2.666 -7.867 3.361 1.00 96.31 116 ILE A O 1
ATOM 919 N N . ASP A 1 117 ? -4.141 -6.377 2.549 1.00 93.44 117 ASP A N 1
ATOM 920 C CA . ASP A 1 117 ? -4.084 -6.731 1.144 1.00 93.44 117 ASP A CA 1
ATOM 921 C C . ASP A 1 117 ? -3.329 -5.618 0.409 1.00 93.44 117 ASP A C 1
ATOM 923 O O . ASP A 1 117 ? -3.848 -4.521 0.193 1.00 93.44 117 ASP A O 1
ATOM 927 N N . ILE A 1 118 ? -2.056 -5.872 0.113 1.00 88.25 118 ILE A N 1
ATOM 928 C CA . ILE A 1 118 ? -1.073 -4.840 -0.243 1.00 88.25 118 ILE A CA 1
ATOM 929 C C . ILE A 1 118 ? -1.404 -4.072 -1.529 1.00 88.25 118 ILE A C 1
ATOM 931 O O . ILE A 1 118 ? -0.901 -2.957 -1.709 1.00 88.25 118 ILE A O 1
ATOM 935 N N . PHE A 1 119 ? -2.244 -4.639 -2.401 1.00 88.31 119 PHE A N 1
ATOM 936 C CA . PHE A 1 119 ? -2.624 -4.025 -3.664 1.00 88.31 119 PHE A CA 1
ATOM 937 C C . PHE A 1 119 ? -4.029 -4.456 -4.103 1.00 88.31 119 PHE A C 1
ATOM 939 O O . PHE A 1 119 ? -4.320 -5.645 -4.138 1.00 88.31 119 PHE A O 1
ATOM 946 N N . ASN A 1 120 ? -4.891 -3.505 -4.481 1.00 89.44 120 ASN A N 1
ATOM 947 C CA . ASN A 1 120 ? -6.282 -3.811 -4.819 1.00 89.44 120 ASN A CA 1
ATOM 948 C C . ASN A 1 120 ? -6.421 -4.788 -6.002 1.00 89.44 120 ASN A C 1
ATOM 950 O O . ASN A 1 120 ? -7.105 -5.802 -5.890 1.00 89.44 120 ASN A O 1
ATOM 954 N N . GLU A 1 121 ? -5.807 -4.433 -7.132 1.00 85.38 121 GLU A N 1
ATOM 955 C CA . GLU A 1 121 ? -5.865 -5.168 -8.398 1.00 85.38 121 GLU A CA 1
ATOM 956 C C . GLU A 1 121 ? -4.509 -5.059 -9.089 1.00 85.38 121 GLU A C 1
ATOM 958 O O . GLU A 1 121 ? -4.203 -4.081 -9.775 1.00 85.38 121 GLU A O 1
ATOM 963 N N . ILE A 1 122 ? -3.657 -6.052 -8.857 1.00 83.94 122 ILE A N 1
ATOM 964 C CA . ILE A 1 122 ? -2.346 -6.119 -9.491 1.00 83.94 122 ILE A CA 1
ATOM 965 C C . ILE A 1 122 ? -2.493 -6.734 -10.886 1.00 83.94 122 ILE A C 1
ATOM 967 O O . ILE A 1 122 ? -3.134 -7.770 -11.063 1.00 83.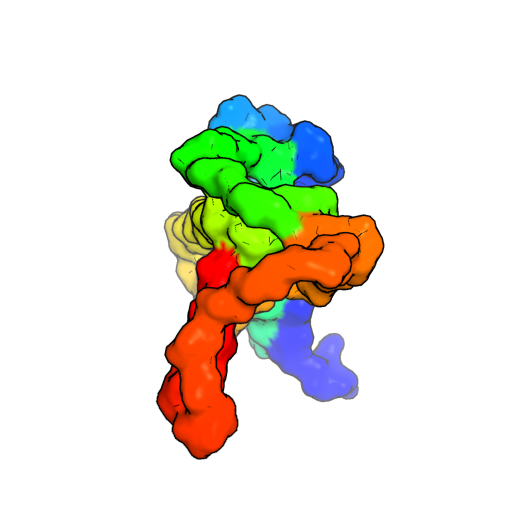94 122 ILE A O 1
ATOM 971 N N . SER A 1 123 ? -1.932 -6.079 -11.900 1.00 86.88 123 SER A N 1
ATOM 972 C CA . SER A 1 123 ? -1.963 -6.572 -13.278 1.00 86.88 123 SER A CA 1
ATOM 973 C C . SER A 1 123 ? -0.680 -6.224 -14.021 1.00 86.88 123 SER A C 1
ATOM 975 O O . SER A 1 123 ? -0.023 -5.224 -13.734 1.00 86.88 123 SER A O 1
ATOM 977 N N . VAL A 1 124 ? -0.337 -7.067 -14.993 1.00 86.81 124 VAL A N 1
ATOM 978 C CA . VAL A 1 124 ? 0.776 -6.853 -15.921 1.00 86.81 124 VAL A CA 1
ATOM 979 C C . VAL A 1 124 ? 0.238 -6.485 -17.302 1.00 86.81 124 VAL A C 1
ATOM 981 O O . VAL A 1 124 ? -0.804 -6.986 -17.726 1.00 86.81 124 VAL A O 1
ATOM 984 N N . SER A 1 125 ? 0.966 -5.646 -18.037 1.00 88.62 125 SER A N 1
ATOM 985 C CA . SER A 1 125 ? 0.714 -5.394 -19.457 1.00 88.62 125 SER A CA 1
ATOM 986 C C . SER A 1 125 ? 1.681 -6.201 -20.313 1.00 88.62 125 SER A C 1
ATOM 988 O O . SER A 1 125 ? 2.899 -6.041 -20.221 1.00 88.62 125 SER A O 1
ATOM 990 N N . VAL A 1 126 ? 1.123 -7.015 -21.212 1.00 88.25 126 VAL A N 1
ATOM 991 C CA . VAL A 1 126 ? 1.896 -7.772 -22.211 1.00 88.25 126 VAL A CA 1
ATOM 992 C C . VAL A 1 126 ? 2.403 -6.895 -23.361 1.00 88.25 126 VAL A C 1
ATOM 994 O O . VAL A 1 126 ? 3.279 -7.299 -24.114 1.00 88.25 126 VAL A O 1
ATOM 997 N N . GLN A 1 127 ? 1.872 -5.676 -23.496 1.00 90.75 127 GLN A N 1
ATOM 998 C CA . GLN A 1 127 ? 2.310 -4.688 -24.486 1.00 90.75 127 GLN A CA 1
ATOM 999 C C . GLN A 1 127 ? 3.503 -3.853 -23.998 1.00 90.75 127 GLN A C 1
ATOM 1001 O O . GLN A 1 127 ? 4.055 -3.063 -24.763 1.00 90.75 127 GLN A O 1
ATOM 1006 N N . GLN A 1 128 ? 3.915 -4.017 -22.740 1.00 86.94 128 GLN A N 1
ATOM 1007 C CA . GLN A 1 128 ? 5.010 -3.275 -22.121 1.00 86.94 128 GLN A CA 1
ATOM 1008 C C . GLN A 1 128 ? 6.118 -4.228 -21.675 1.00 86.94 128 GLN A C 1
ATOM 1010 O O . GLN A 1 128 ? 5.877 -5.399 -21.377 1.00 86.94 128 GLN A O 1
ATOM 1015 N N . GLN A 1 129 ? 7.352 -3.730 -21.624 1.00 84.50 129 GLN A N 1
ATOM 1016 C CA . GLN A 1 129 ? 8.481 -4.539 -21.170 1.00 84.50 129 GLN A CA 1
ATOM 1017 C C . GLN A 1 129 ? 8.295 -4.901 -19.681 1.00 84.50 129 GLN A C 1
ATOM 1019 O O . GLN A 1 129 ? 7.760 -4.075 -18.930 1.00 84.50 129 GLN A O 1
ATOM 1024 N N . PRO A 1 130 ? 8.682 -6.110 -19.240 1.00 82.56 130 PRO A N 1
ATOM 1025 C CA . PRO A 1 130 ? 9.499 -7.078 -19.980 1.00 82.56 130 PRO A CA 1
ATOM 1026 C C . PRO A 1 130 ? 8.714 -7.961 -20.963 1.00 82.56 130 PRO A C 1
ATOM 1028 O O . PRO A 1 130 ? 9.309 -8.563 -21.848 1.00 82.56 130 PRO A O 1
ATOM 1031 N N . PHE A 1 131 ? 7.387 -8.024 -20.866 1.00 82.06 131 PHE A N 1
ATOM 1032 C CA . PHE A 1 131 ? 6.581 -8.987 -21.627 1.00 82.06 131 PHE A CA 1
ATOM 1033 C C . PHE A 1 131 ? 6.463 -8.689 -23.126 1.00 82.06 131 PHE A C 1
ATOM 1035 O O . PHE A 1 131 ? 6.170 -9.597 -23.897 1.00 82.06 131 PHE A O 1
ATOM 1042 N N . SER A 1 132 ? 6.717 -7.449 -23.552 1.00 81.44 132 SER A N 1
ATOM 1043 C CA . SER A 1 132 ? 6.765 -7.095 -24.976 1.00 81.44 132 SER A CA 1
ATOM 1044 C C . SER A 1 132 ? 8.109 -7.377 -25.657 1.00 81.44 132 SER A C 1
ATOM 1046 O O . SER A 1 132 ? 8.236 -7.159 -26.863 1.00 81.44 132 SER A O 1
ATOM 1048 N N . LEU A 1 133 ? 9.124 -7.841 -24.919 1.00 75.12 133 LEU A N 1
ATOM 1049 C CA . LEU A 1 133 ? 10.413 -8.217 -25.500 1.00 75.12 133 LEU A CA 1
ATOM 1050 C C . LEU A 1 133 ? 10.262 -9.479 -26.360 1.00 75.12 133 LEU A C 1
ATOM 1052 O O . LEU A 1 133 ? 9.637 -10.455 -25.955 1.00 75.12 133 LEU A O 1
ATOM 1056 N N . THR A 1 134 ? 10.870 -9.475 -27.547 1.00 79.50 134 THR A N 1
ATOM 1057 C CA . THR A 1 134 ? 10.832 -10.609 -28.491 1.00 79.50 134 THR A CA 1
ATOM 1058 C C . THR A 1 134 ? 12.055 -11.523 -28.392 1.00 79.50 134 THR A C 1
ATOM 1060 O O . THR A 1 134 ? 12.122 -12.544 -29.074 1.00 79.50 134 THR A O 1
ATOM 1063 N N . ASN A 1 135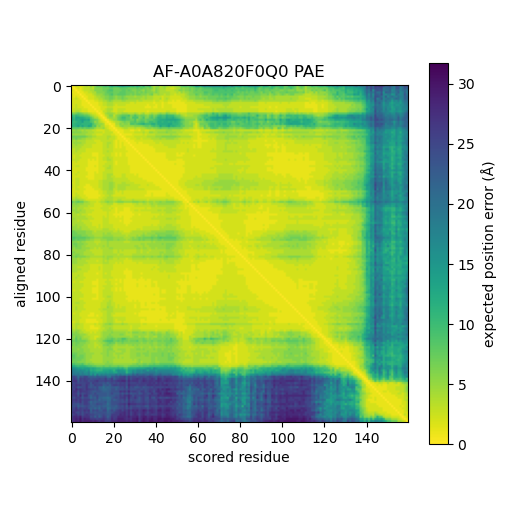 ? 13.035 -11.163 -27.560 1.00 73.88 135 ASN A N 1
ATOM 1064 C CA . ASN A 1 135 ? 14.220 -11.954 -27.247 1.00 73.88 135 ASN A CA 1
ATOM 1065 C C . ASN A 1 135 ? 14.736 -11.618 -25.833 1.00 73.88 135 ASN A C 1
ATOM 1067 O O . ASN A 1 135 ? 14.329 -10.623 -25.234 1.00 73.88 135 ASN A O 1
ATOM 1071 N N . GLY A 1 136 ? 15.625 -12.464 -25.309 1.00 65.75 136 GLY A N 1
ATOM 1072 C CA . GLY A 1 136 ? 16.156 -12.373 -23.946 1.00 65.75 136 GLY A CA 1
ATOM 1073 C C . GLY A 1 136 ? 15.724 -13.552 -23.073 1.00 65.75 136 GLY A C 1
ATOM 1074 O O . GLY A 1 136 ? 14.794 -14.283 -23.408 1.00 65.75 136 GLY A O 1
ATOM 1075 N N . ILE A 1 137 ? 16.428 -13.755 -21.959 1.00 61.12 137 ILE A N 1
ATOM 1076 C CA . ILE A 1 137 ? 16.087 -14.759 -20.947 1.00 61.12 137 ILE A CA 1
ATOM 1077 C C . ILE A 1 137 ? 15.703 -14.001 -19.681 1.00 61.12 137 ILE A C 1
ATOM 1079 O O . ILE A 1 137 ? 16.501 -13.227 -19.154 1.00 61.12 137 ILE A O 1
ATOM 1083 N N . VAL A 1 138 ? 14.486 -14.230 -19.189 1.00 55.41 138 VAL A N 1
ATOM 1084 C CA . VAL A 1 138 ? 14.129 -13.875 -17.814 1.00 55.41 138 VAL A CA 1
ATOM 1085 C C . VAL A 1 138 ? 14.572 -15.046 -16.944 1.00 55.41 138 VAL A C 1
ATOM 1087 O O . VAL A 1 138 ? 13.874 -16.052 -16.827 1.00 55.41 138 VAL A O 1
ATOM 1090 N N . SER A 1 139 ? 15.792 -14.959 -16.422 1.00 54.75 139 SER A N 1
ATOM 1091 C CA . SER A 1 139 ? 16.385 -16.027 -15.623 1.00 54.75 139 SER A CA 1
ATOM 1092 C C . SER A 1 139 ? 15.900 -15.931 -14.183 1.00 54.75 139 SER A C 1
ATOM 1094 O O . SER A 1 139 ? 16.394 -15.123 -13.402 1.00 54.75 139 SER A O 1
ATOM 1096 N N . PHE A 1 140 ? 14.968 -16.802 -13.827 1.00 57.88 140 PHE A N 1
ATOM 1097 C CA . PHE A 1 140 ? 14.728 -17.188 -12.448 1.00 57.88 140 PHE A CA 1
ATOM 1098 C C . PHE A 1 140 ? 15.071 -18.678 -12.362 1.00 57.88 140 PHE A C 1
ATOM 1100 O O . PHE A 1 140 ? 14.336 -19.509 -12.894 1.00 57.88 140 PHE A O 1
ATOM 1107 N N . GLU A 1 141 ? 16.232 -19.033 -11.804 1.00 63.72 141 GLU A N 1
ATOM 1108 C CA . GLU A 1 141 ? 16.654 -20.438 -11.709 1.00 63.72 141 GLU A CA 1
ATOM 1109 C C . GLU A 1 141 ? 15.860 -21.169 -10.617 1.00 63.72 141 GLU A C 1
ATOM 1111 O O . GLU A 1 141 ? 16.354 -21.410 -9.520 1.00 63.72 141 GLU A O 1
ATOM 1116 N N . TYR A 1 142 ? 14.610 -21.527 -10.919 1.00 70.62 142 TYR A N 1
ATOM 1117 C CA . TYR A 1 142 ? 13.760 -22.325 -10.036 1.00 70.62 142 TYR A CA 1
ATOM 1118 C C . TYR A 1 142 ? 13.355 -23.630 -10.712 1.00 70.62 142 TYR A C 1
ATOM 1120 O O . TYR A 1 142 ? 12.805 -23.653 -11.816 1.00 70.62 142 TYR A O 1
ATOM 1128 N N . ASN A 1 143 ? 13.593 -24.751 -10.034 1.00 67.88 143 ASN A N 1
ATOM 1129 C CA . ASN A 1 143 ? 13.133 -26.050 -10.489 1.00 67.88 143 ASN A CA 1
ATOM 1130 C C . ASN A 1 143 ? 11.664 -26.253 -10.107 1.00 67.88 143 ASN A C 1
ATOM 1132 O O . ASN A 1 143 ? 11.337 -26.640 -8.986 1.00 67.88 143 ASN A O 1
ATOM 1136 N N . MET A 1 144 ? 10.772 -26.099 -11.082 1.00 65.69 144 MET A N 1
ATOM 1137 C CA . MET A 1 144 ? 9.328 -26.199 -10.862 1.00 65.69 144 MET A CA 1
ATOM 1138 C C . MET A 1 144 ? 8.831 -27.589 -10.441 1.00 65.69 144 MET A C 1
ATOM 1140 O O . MET A 1 144 ? 7.669 -27.710 -10.061 1.00 65.69 144 MET A O 1
ATOM 1144 N N . ALA A 1 145 ? 9.669 -28.633 -10.439 1.00 57.78 145 ALA A N 1
ATOM 1145 C CA . ALA A 1 145 ? 9.336 -29.928 -9.844 1.00 57.78 145 ALA A CA 1
ATOM 1146 C C . ALA A 1 145 ? 9.512 -29.944 -8.310 1.00 57.78 145 ALA A C 1
ATOM 1148 O O . ALA A 1 145 ? 8.851 -30.731 -7.627 1.00 57.78 145 ALA A O 1
ATOM 1149 N N . LYS A 1 146 ? 10.320 -29.042 -7.738 1.00 65.50 146 LYS A N 1
ATOM 1150 C CA . LYS A 1 146 ? 10.565 -28.936 -6.292 1.00 65.50 146 LYS A CA 1
ATOM 1151 C C . LYS A 1 146 ? 9.599 -27.952 -5.632 1.00 65.50 146 LYS A C 1
ATOM 1153 O O . LYS A 1 146 ? 9.407 -26.838 -6.102 1.00 65.50 146 LYS A O 1
ATOM 1158 N N . GLY A 1 147 ? 9.003 -28.358 -4.509 1.00 67.50 147 GLY A N 1
ATOM 1159 C CA . GLY A 1 147 ? 8.080 -27.503 -3.749 1.00 67.50 147 GLY A CA 1
ATOM 1160 C C . GLY A 1 147 ? 8.715 -26.208 -3.251 1.00 67.50 147 GLY A C 1
ATOM 1161 O O . GLY A 1 147 ? 8.103 -25.153 -3.369 1.00 67.50 147 GLY A O 1
ATOM 1162 N N . ASN A 1 148 ? 9.955 -26.284 -2.770 1.00 74.56 148 ASN A N 1
ATOM 1163 C CA . ASN A 1 148 ? 10.656 -25.133 -2.206 1.00 74.56 148 ASN A CA 1
ATOM 1164 C C . ASN A 1 148 ? 11.022 -24.096 -3.270 1.00 74.56 148 ASN A C 1
ATOM 1166 O O . ASN A 1 148 ? 10.849 -22.911 -3.029 1.00 74.56 148 ASN A O 1
ATOM 1170 N N . ASP A 1 149 ? 11.449 -24.525 -4.456 1.00 71.50 149 ASP A N 1
ATOM 1171 C CA . ASP A 1 149 ? 11.753 -23.623 -5.569 1.00 71.50 149 ASP A CA 1
ATOM 1172 C C . ASP A 1 149 ? 10.484 -22.917 -6.078 1.00 71.50 149 ASP A C 1
ATOM 1174 O O . ASP A 1 149 ? 10.533 -21.748 -6.441 1.00 71.50 149 ASP A O 1
ATOM 1178 N N . ARG A 1 150 ? 9.320 -23.587 -6.045 1.00 73.56 150 ARG A N 1
ATOM 1179 C CA . ARG A 1 150 ? 8.029 -22.938 -6.334 1.00 73.56 150 ARG A CA 1
ATOM 1180 C C . ARG A 1 150 ? 7.679 -21.885 -5.285 1.00 73.56 150 ARG A C 1
ATOM 1182 O O . ARG A 1 150 ? 7.226 -20.808 -5.654 1.00 73.56 150 ARG A O 1
ATOM 1189 N N . GLN A 1 151 ? 7.902 -22.183 -4.004 1.00 73.19 151 GLN A N 1
ATOM 1190 C CA . GLN A 1 151 ? 7.697 -21.210 -2.932 1.00 73.19 151 GLN A CA 1
ATOM 1191 C C . GLN A 1 151 ? 8.659 -20.029 -3.083 1.00 73.19 151 GLN A C 1
ATOM 1193 O O . GLN A 1 151 ? 8.209 -18.897 -3.046 1.00 73.19 151 GLN A O 1
ATOM 1198 N N . GLN A 1 152 ? 9.940 -20.270 -3.369 1.00 72.50 152 GLN A N 1
ATOM 1199 C CA . GLN A 1 152 ? 10.914 -19.205 -3.608 1.00 72.50 152 GLN A CA 1
ATOM 1200 C C . GLN A 1 152 ? 10.600 -18.372 -4.848 1.00 72.50 152 GLN A C 1
ATOM 1202 O O . GLN A 1 152 ? 10.809 -17.167 -4.812 1.00 72.50 152 GLN A O 1
ATOM 1207 N N . LEU A 1 153 ? 10.088 -18.970 -5.927 1.00 74.00 153 LEU A N 1
ATOM 1208 C CA . LEU A 1 153 ? 9.606 -18.206 -7.075 1.00 74.00 153 LEU A CA 1
ATOM 1209 C C . LEU A 1 153 ? 8.445 -17.296 -6.668 1.00 74.00 153 LEU A C 1
ATOM 1211 O O . LEU A 1 153 ? 8.441 -16.139 -7.061 1.00 74.00 153 LEU A O 1
ATOM 1215 N N . VAL A 1 154 ? 7.478 -17.799 -5.894 1.00 64.88 154 VAL A N 1
ATOM 1216 C CA . VAL A 1 154 ? 6.352 -16.993 -5.391 1.00 64.88 154 VAL A CA 1
ATOM 1217 C C . VAL A 1 154 ? 6.837 -15.911 -4.431 1.00 64.88 154 VAL A C 1
ATOM 1219 O O . VAL A 1 154 ? 6.382 -14.780 -4.528 1.00 64.88 154 VAL A O 1
ATOM 1222 N N . ASP A 1 155 ? 7.784 -16.223 -3.552 1.00 70.25 155 ASP A N 1
ATOM 1223 C CA . ASP A 1 155 ? 8.358 -15.271 -2.606 1.00 70.25 155 ASP A CA 1
ATOM 1224 C C . ASP A 1 155 ? 9.155 -14.196 -3.341 1.00 70.25 155 ASP A C 1
ATOM 1226 O O . ASP A 1 155 ? 9.045 -13.026 -3.004 1.00 70.25 155 ASP A O 1
ATOM 1230 N N . VAL A 1 156 ? 9.931 -14.557 -4.364 1.00 67.25 156 VAL A N 1
ATOM 1231 C CA . VAL A 1 156 ? 10.637 -13.575 -5.187 1.00 67.25 156 VAL A CA 1
ATOM 1232 C C . VAL A 1 156 ? 9.635 -12.767 -5.988 1.00 67.25 156 VAL A C 1
ATOM 1234 O O . VAL A 1 156 ? 9.634 -11.561 -5.825 1.00 67.25 156 VAL A O 1
ATOM 1237 N N . ALA A 1 157 ? 8.734 -13.396 -6.746 1.00 62.09 157 ALA A N 1
ATOM 1238 C CA . ALA A 1 157 ? 7.714 -12.726 -7.557 1.00 62.09 157 ALA A CA 1
ATOM 1239 C C . ALA A 1 157 ? 6.734 -11.857 -6.745 1.00 62.09 157 ALA A C 1
ATOM 1241 O O . ALA A 1 157 ? 6.194 -10.898 -7.285 1.00 62.09 157 ALA A O 1
ATOM 1242 N N . GLY A 1 158 ? 6.493 -12.196 -5.477 1.00 46.12 158 GLY A N 1
ATOM 1243 C CA . GLY A 1 158 ? 5.634 -11.458 -4.548 1.00 46.12 158 GLY A CA 1
ATOM 1244 C C . GLY A 1 158 ? 6.363 -10.411 -3.699 1.00 46.12 158 GLY A C 1
ATOM 1245 O O . GLY A 1 158 ? 5.698 -9.629 -3.026 1.00 46.12 158 GLY A O 1
ATOM 1246 N N . ASN A 1 159 ? 7.702 -10.394 -3.723 1.00 43.59 159 ASN A N 1
ATOM 1247 C CA . ASN A 1 159 ? 8.546 -9.350 -3.128 1.00 43.59 159 ASN A CA 1
ATOM 1248 C C . ASN A 1 159 ? 9.211 -8.445 -4.184 1.00 43.59 159 ASN A C 1
ATOM 1250 O O . ASN A 1 159 ? 10.066 -7.631 -3.820 1.00 43.59 159 ASN A O 1
ATOM 1254 N N . ILE A 1 160 ? 8.858 -8.592 -5.468 1.00 43.34 160 ILE A N 1
ATOM 1255 C CA . ILE A 1 160 ? 9.182 -7.591 -6.496 1.00 43.34 160 ILE A CA 1
ATOM 1256 C C . ILE A 1 160 ? 8.152 -6.463 -6.424 1.00 43.34 160 ILE A C 1
ATOM 1258 O O . ILE A 1 160 ? 6.952 -6.775 -6.233 1.00 43.34 160 ILE A O 1
#

Radius of gyration: 18.58 Å; Cα contacts (8 Å, |Δi|>4): 218; chains: 1; bounding box: 46×47×49 Å

Sequence (160 aa):
MHNYGYNYIRLFLDCPTLCSGFSLSSPGIPMRYTKNVIDFLLRASTYRIAVMLTASWNPANYQSIVNSYPIPANVTGINMIIFHSGQAAAKAQFFQDLLEQIQNTSLLAFKTIFAIDIFNEISVSVQQQPFSLTNGIVSFEYNMAKGNDRQQLVDVAGNI

pLDDT: mean 88.23, std 12.45, range [43.34, 98.69]

Organism: NCBI:txid392030

Foldseek 3Di:
DVVVPAQEEEAEDAAPDQACRVVDQADADPVVSLVVLLVVLVVCLVVNHAYEYEYAFQGNRLVVQLVVFDQDPFFDDLSCCQPRLSNLVSLVSNCVRSLVSNCVVDVSSSVSHDYYDSHDDRDDDCVGPPNVDPDDDPDDPADPVDPVSVVVVCVVSVSD